Protein AF-D2UBY8-F1 (afdb_monomer)

Sequence (158 aa):
MGYDFNEFIETQREINRDAFEFAHRYVQGLVVVGYAAMFFLWNKTEGRMPPVLWSGISLLLCISVGTYLAWEVFAFLFRQRLLMRQASAVGKPGEEIDAEAFHAVMQRNLDDLRNLLPRLRAAWYPAMFGIVVPIALAWAVLLAAFAIDFIRIIYQTA

pLDDT: mean 81.13, std 10.43, range [46.5, 93.94]

Radius of gyration: 24.08 Å; Cα contacts (8 Å, |Δi|>4): 50; chains: 1; bounding box: 54×39×69 Å

Foldseek 3Di:
DDDPVVVVVVVVVVVVVVVVVVVVVVVVVVVVVLVVVLVVLLVVLPPVDDPVVNVLLVVLVCQQVVLVVVVVVVVVVVVVVLVVLLVVLQDDPPDDRPPVSSVVSVVVSVVVCVVCVVVVVVVVVVSCCSNVVSSVVSVVSSVVSVVVVVVVVVVVVD

Nearest PDB structures (foldseek):
  6ixg-assembly2_B  TM=4.019E-01  e=4.022E+00  Homo sapiens
  3lll-assembly1_B  TM=3.385E-01  e=1.864E+00  Mus musculus
  2x3x-assembly2_B  TM=4.218E-01  e=9.771E+00  Mus musculus
  7sqc-assembly1_1H  TM=2.769E-01  e=9.210E+00  Chlamydomonas reinhardtii

Organism: Xanthomonas albilineans (strain GPE PC73 / CFBP 7063) (NCBI:txid380358)

Structure (mmCIF, N/CA/C/O backbone):
data_AF-D2UBY8-F1
#
_entry.id   AF-D2UBY8-F1
#
loop_
_atom_site.group_PDB
_atom_site.id
_atom_site.type_symbol
_atom_site.label_atom_id
_atom_site.label_alt_id
_atom_site.label_comp_id
_atom_site.label_asym_id
_atom_site.label_entity_id
_atom_site.label_seq_id
_atom_site.pdbx_PDB_ins_code
_atom_site.Cartn_x
_atom_site.Cartn_y
_atom_site.Cartn_z
_atom_site.occupancy
_atom_site.B_iso_or_equiv
_atom_site.auth_seq_id
_atom_site.auth_comp_id
_atom_site.auth_asym_id
_atom_site.auth_atom_id
_atom_site.pdbx_PDB_model_num
ATOM 1 N N . MET A 1 1 ? 28.447 -30.061 -24.251 1.00 46.50 1 MET A N 1
ATOM 2 C CA . MET A 1 1 ? 27.099 -29.682 -23.785 1.00 46.50 1 MET A CA 1
ATOM 3 C C . MET A 1 1 ? 27.134 -28.201 -23.465 1.00 46.50 1 MET A C 1
ATOM 5 O O . MET A 1 1 ? 27.453 -27.835 -22.344 1.00 46.50 1 MET A O 1
ATOM 9 N N . GLY A 1 2 ? 26.953 -27.355 -24.478 1.00 51.31 2 GLY A N 1
ATOM 10 C CA . GLY A 1 2 ? 26.728 -25.933 -24.243 1.00 51.31 2 GLY A CA 1
ATOM 11 C C . GLY A 1 2 ? 25.253 -25.787 -23.921 1.00 51.31 2 GLY A C 1
ATOM 12 O O . GLY A 1 2 ? 24.434 -26.096 -24.778 1.00 51.31 2 GLY A O 1
ATOM 13 N N . TYR A 1 3 ? 24.923 -25.430 -22.683 1.00 53.78 3 TYR A N 1
ATOM 14 C CA . TYR A 1 3 ? 23.593 -24.905 -22.398 1.00 53.78 3 TYR A CA 1
ATOM 15 C C . TYR A 1 3 ? 23.434 -23.657 -23.266 1.00 53.78 3 TYR A C 1
ATOM 17 O O . TYR A 1 3 ? 24.296 -22.774 -23.201 1.00 53.78 3 TYR A O 1
ATOM 25 N N . ASP A 1 4 ? 22.408 -23.620 -24.115 1.00 68.94 4 ASP A N 1
ATOM 26 C CA . ASP A 1 4 ? 22.115 -22.434 -24.907 1.00 68.94 4 ASP A CA 1
ATOM 27 C C . ASP A 1 4 ? 21.798 -21.309 -23.920 1.00 68.94 4 ASP A C 1
ATOM 29 O O . ASP A 1 4 ? 20.855 -21.378 -23.128 1.00 68.94 4 ASP A O 1
ATOM 33 N N . PHE A 1 5 ? 22.666 -20.302 -23.890 1.00 68.62 5 PHE A N 1
ATOM 34 C CA . PHE A 1 5 ? 22.546 -19.166 -22.986 1.00 68.62 5 PHE A CA 1
ATOM 35 C C . PHE A 1 5 ? 21.182 -18.480 -23.149 1.00 68.62 5 PHE A C 1
ATOM 37 O O . PHE A 1 5 ? 20.625 -17.984 -22.170 1.00 68.62 5 PHE A O 1
ATOM 44 N N . ASN A 1 6 ? 20.605 -18.533 -24.355 1.00 70.00 6 ASN A N 1
ATOM 45 C CA . ASN A 1 6 ? 19.270 -18.019 -24.630 1.00 70.00 6 ASN A CA 1
ATOM 46 C C . ASN A 1 6 ? 18.180 -18.837 -23.927 1.00 70.00 6 ASN A C 1
ATOM 48 O O . ASN A 1 6 ? 17.309 -18.250 -23.291 1.00 70.00 6 ASN A O 1
ATOM 52 N N . GLU A 1 7 ? 18.272 -20.168 -23.941 1.00 74.81 7 GLU A N 1
ATOM 53 C CA . GLU A 1 7 ? 17.319 -21.062 -23.268 1.00 74.81 7 GLU A CA 1
ATOM 54 C C . GLU A 1 7 ? 17.350 -20.871 -21.740 1.00 74.81 7 GLU A C 1
ATOM 56 O O . GLU A 1 7 ? 16.311 -20.840 -21.076 1.00 74.81 7 GLU A O 1
ATOM 61 N N . PHE A 1 8 ? 18.538 -20.649 -21.162 1.00 72.69 8 PHE A N 1
ATOM 62 C CA . PHE A 1 8 ? 18.682 -20.320 -19.738 1.00 72.69 8 PHE A CA 1
ATOM 63 C C . PHE A 1 8 ? 18.058 -18.960 -19.380 1.00 72.69 8 PHE A C 1
ATOM 65 O O . PHE A 1 8 ? 17.379 -18.839 -18.356 1.00 72.69 8 PHE A O 1
ATOM 72 N N . ILE A 1 9 ? 18.272 -17.937 -20.214 1.00 73.75 9 ILE A N 1
ATOM 73 C CA . ILE A 1 9 ? 17.697 -16.597 -20.029 1.00 73.75 9 ILE A CA 1
ATOM 74 C C . ILE A 1 9 ? 16.169 -16.634 -20.163 1.00 73.75 9 ILE A C 1
ATOM 76 O O . ILE A 1 9 ? 15.474 -16.026 -19.345 1.00 73.75 9 ILE A O 1
ATOM 80 N N . GLU A 1 10 ? 15.635 -17.359 -21.148 1.00 75.75 10 GLU A N 1
ATOM 81 C CA . GLU A 1 10 ? 14.191 -17.542 -21.330 1.00 75.75 10 GLU A CA 1
ATOM 82 C C . GLU A 1 10 ? 13.565 -18.270 -20.140 1.00 75.75 10 GLU A C 1
ATOM 84 O O . GLU A 1 10 ? 12.606 -17.764 -19.557 1.00 75.75 10 GLU A O 1
ATOM 89 N N . THR A 1 11 ? 14.180 -19.363 -19.683 1.00 76.38 11 THR A N 1
ATOM 90 C CA . THR A 1 11 ? 13.718 -20.108 -18.504 1.00 76.38 11 THR A CA 1
ATOM 91 C C . THR A 1 11 ? 13.717 -19.232 -17.245 1.00 76.38 11 THR A C 1
ATOM 93 O O . THR A 1 11 ? 12.744 -19.213 -16.491 1.00 76.38 11 THR A O 1
ATOM 96 N N . GLN A 1 12 ? 14.775 -18.444 -17.004 1.00 69.06 12 GLN A N 1
ATOM 97 C CA . GLN A 1 12 ? 14.791 -17.504 -15.875 1.00 69.06 12 GLN A CA 1
ATOM 98 C C . GLN A 1 12 ? 13.731 -16.409 -16.000 1.00 69.06 12 GLN A C 1
ATOM 100 O O . GLN A 1 12 ? 13.173 -15.970 -14.990 1.00 69.06 12 GLN A O 1
ATOM 105 N N . ARG A 1 13 ? 13.463 -15.933 -17.217 1.00 72.75 13 ARG A N 1
ATOM 106 C CA . ARG A 1 13 ? 12.448 -14.910 -17.469 1.00 72.75 13 ARG A CA 1
ATOM 107 C C . ARG A 1 13 ? 11.049 -15.444 -17.184 1.00 72.75 13 ARG A C 1
ATOM 109 O O . ARG A 1 13 ? 10.274 -14.734 -16.546 1.00 72.75 13 ARG A O 1
ATOM 116 N N . GLU A 1 14 ? 10.746 -16.663 -17.619 1.00 74.38 14 GLU A N 1
ATOM 117 C CA . GLU A 1 14 ? 9.473 -17.335 -17.344 1.00 74.38 14 GLU A CA 1
ATOM 118 C C . GLU A 1 14 ? 9.286 -17.590 -15.850 1.00 74.38 14 GLU A C 1
ATOM 120 O O . GLU A 1 14 ? 8.303 -17.125 -15.279 1.00 74.38 14 GLU A O 1
ATOM 125 N N . ILE A 1 15 ? 10.273 -18.194 -15.178 1.00 75.25 15 ILE A N 1
ATOM 126 C CA . ILE A 1 15 ? 10.200 -18.459 -13.732 1.00 75.25 15 ILE A CA 1
ATOM 127 C C . ILE A 1 15 ? 10.011 -17.159 -12.941 1.00 75.25 15 ILE A C 1
ATOM 129 O O . ILE A 1 15 ? 9.182 -17.101 -12.032 1.00 75.25 15 ILE A O 1
ATOM 133 N N . ASN A 1 16 ? 10.750 -16.097 -13.279 1.00 69.25 16 ASN A N 1
ATOM 134 C CA . ASN A 1 16 ? 10.592 -14.809 -12.606 1.00 69.25 16 ASN A CA 1
ATOM 135 C C . ASN A 1 16 ? 9.215 -14.204 -12.869 1.00 69.25 16 ASN A C 1
ATOM 137 O O . ASN A 1 16 ? 8.583 -13.711 -11.936 1.00 69.25 16 ASN A O 1
ATOM 141 N N . ARG A 1 17 ? 8.738 -14.234 -14.117 1.00 76.19 17 ARG A N 1
ATOM 142 C CA . ARG A 1 17 ? 7.407 -13.733 -14.469 1.00 76.19 17 ARG A CA 1
ATOM 143 C C . ARG A 1 17 ? 6.329 -14.448 -13.659 1.00 76.19 17 ARG A C 1
ATOM 145 O O . ARG A 1 17 ? 5.512 -13.770 -13.038 1.00 76.19 17 ARG A O 1
ATOM 152 N N . ASP A 1 18 ? 6.371 -15.773 -13.620 1.00 74.25 18 ASP A N 1
ATOM 153 C CA . ASP A 1 18 ? 5.384 -16.591 -12.921 1.00 74.25 18 ASP A CA 1
ATOM 154 C C . ASP A 1 18 ? 5.444 -16.374 -11.407 1.00 74.25 18 ASP A C 1
ATOM 156 O O . ASP A 1 18 ? 4.409 -16.191 -10.764 1.00 74.25 18 ASP A O 1
ATOM 160 N N . ALA A 1 19 ? 6.648 -16.295 -10.831 1.00 71.19 19 ALA A N 1
ATOM 161 C CA . ALA A 1 19 ? 6.831 -15.991 -9.415 1.00 71.19 19 ALA A CA 1
ATOM 162 C C . ALA A 1 19 ? 6.279 -14.602 -9.049 1.00 71.19 19 ALA A C 1
ATOM 164 O O . ALA A 1 19 ? 5.584 -14.457 -8.040 1.00 71.19 19 ALA A O 1
ATOM 165 N N . PHE A 1 20 ? 6.543 -13.582 -9.873 1.00 74.81 20 PHE A N 1
ATOM 166 C CA . PHE A 1 20 ? 6.022 -12.230 -9.661 1.00 74.81 20 PHE A CA 1
ATOM 167 C C . PHE A 1 20 ? 4.502 -12.169 -9.805 1.00 74.81 20 PHE A C 1
ATOM 169 O O . PHE A 1 20 ? 3.838 -11.529 -8.990 1.00 74.81 20 PHE A O 1
ATOM 176 N N . GLU A 1 21 ? 3.943 -12.820 -10.823 1.00 77.50 21 GLU A N 1
ATOM 177 C CA . GLU A 1 21 ? 2.505 -12.829 -11.071 1.00 77.50 21 GLU A CA 1
ATOM 178 C C . GLU A 1 21 ? 1.754 -13.575 -9.963 1.00 77.50 21 GLU A C 1
ATOM 180 O O . GLU A 1 21 ? 0.756 -13.067 -9.442 1.00 77.50 21 GLU A O 1
ATOM 185 N N . PHE A 1 22 ? 2.279 -14.722 -9.526 1.00 76.44 22 PHE A N 1
ATOM 186 C CA . PHE A 1 22 ? 1.743 -15.467 -8.393 1.00 76.44 22 PHE A CA 1
ATOM 187 C C . PHE A 1 22 ? 1.803 -14.651 -7.097 1.00 76.44 22 PHE A C 1
ATOM 189 O O . PHE A 1 22 ? 0.784 -14.496 -6.422 1.00 76.44 22 PHE A O 1
ATOM 196 N N . ALA A 1 23 ? 2.962 -14.067 -6.772 1.00 72.94 23 ALA A N 1
ATOM 197 C CA . ALA A 1 23 ? 3.121 -13.243 -5.576 1.00 72.94 23 ALA A CA 1
ATOM 198 C C . ALA A 1 23 ? 2.184 -12.026 -5.591 1.00 72.94 23 ALA A C 1
ATOM 200 O O . ALA A 1 23 ? 1.563 -11.705 -4.577 1.00 72.94 23 ALA A O 1
ATOM 201 N N . HIS A 1 24 ? 2.034 -11.368 -6.743 1.00 77.00 24 HIS A N 1
ATOM 202 C CA . HIS A 1 24 ? 1.157 -10.211 -6.878 1.00 77.00 24 HIS A CA 1
ATOM 203 C C . HIS A 1 24 ? -0.316 -10.580 -6.664 1.00 77.00 24 HIS A C 1
ATOM 205 O O . HIS A 1 24 ? -0.993 -9.937 -5.860 1.00 77.00 24 HIS A O 1
ATOM 211 N N . ARG A 1 25 ? -0.794 -11.649 -7.315 1.00 77.94 25 ARG A N 1
ATOM 212 C CA . ARG A 1 25 ? -2.168 -12.149 -7.142 1.00 77.94 25 ARG A CA 1
ATOM 213 C C . ARG A 1 25 ? -2.429 -12.609 -5.708 1.00 77.94 25 ARG A C 1
ATOM 215 O O . ARG A 1 25 ? -3.492 -12.321 -5.164 1.00 77.94 25 ARG A O 1
ATOM 222 N N . TYR A 1 26 ? -1.460 -13.278 -5.082 1.00 78.06 26 TYR A N 1
ATOM 223 C CA . TYR A 1 26 ? -1.561 -13.716 -3.690 1.00 78.06 26 TYR A CA 1
ATOM 224 C C . TYR A 1 26 ? -1.724 -12.531 -2.731 1.00 78.06 26 TYR A C 1
ATOM 226 O O . TYR A 1 26 ? -2.643 -12.522 -1.912 1.00 78.06 26 TYR A O 1
ATOM 234 N N . VAL A 1 27 ? -0.880 -11.501 -2.863 1.00 82.38 27 VAL A N 1
ATOM 235 C CA . VAL A 1 27 ? -0.963 -10.294 -2.025 1.00 82.38 27 VAL A CA 1
ATOM 236 C C . VAL A 1 27 ? -2.289 -9.568 -2.243 1.00 82.38 27 VAL A C 1
ATOM 238 O O . VAL A 1 27 ? -2.943 -9.212 -1.267 1.00 82.38 27 VAL A O 1
ATOM 241 N N . GLN A 1 28 ? -2.731 -9.399 -3.492 1.00 83.31 28 GLN A N 1
ATOM 242 C CA . GLN A 1 28 ? -4.032 -8.790 -3.786 1.00 83.31 28 GLN A CA 1
ATOM 243 C C . GLN A 1 28 ? -5.190 -9.579 -3.165 1.00 83.31 28 GLN A C 1
ATOM 245 O O . GLN A 1 28 ? -6.078 -8.987 -2.553 1.00 83.31 28 GLN A O 1
ATOM 250 N N . GLY A 1 29 ? -5.160 -10.910 -3.260 1.00 84.50 29 GLY A N 1
ATOM 251 C CA . GLY A 1 29 ? -6.151 -11.775 -2.623 1.00 84.50 29 GLY A CA 1
ATOM 252 C C . GLY A 1 29 ? -6.180 -11.601 -1.104 1.00 84.50 29 GLY A C 1
ATOM 253 O O . GLY A 1 29 ? -7.249 -11.412 -0.525 1.00 84.50 29 GLY A O 1
ATOM 254 N N . LEU A 1 30 ? -5.011 -11.590 -0.460 1.00 86.44 30 LEU A N 1
ATOM 255 C CA . LEU A 1 30 ? -4.892 -11.398 0.986 1.00 86.44 30 LEU A CA 1
ATOM 256 C C . LEU A 1 30 ? -5.424 -10.026 1.422 1.00 86.44 30 LEU A C 1
ATOM 258 O O . LEU A 1 30 ? -6.145 -9.939 2.413 1.00 86.44 30 LEU A O 1
ATOM 262 N N . VAL A 1 31 ? -5.132 -8.970 0.658 1.00 86.12 31 VAL A N 1
ATOM 263 C CA . VAL A 1 31 ? -5.653 -7.616 0.903 1.00 86.12 31 VAL A CA 1
ATOM 264 C C . VAL A 1 31 ? -7.181 -7.597 0.835 1.00 86.12 31 VAL A C 1
ATOM 266 O O . VAL A 1 31 ? -7.825 -7.090 1.753 1.00 86.12 31 VAL A O 1
ATOM 269 N N . VAL A 1 32 ? -7.776 -8.194 -0.203 1.00 87.81 32 VAL A N 1
ATOM 270 C CA . VAL A 1 32 ? -9.239 -8.272 -0.355 1.00 87.81 32 VAL A CA 1
ATOM 271 C C . VAL A 1 32 ? -9.874 -9.023 0.814 1.00 87.81 32 VAL A C 1
ATOM 273 O O . VAL A 1 32 ? -10.829 -8.528 1.413 1.00 87.81 32 VAL A O 1
ATOM 276 N N . VAL A 1 33 ? -9.325 -10.183 1.183 1.00 90.88 33 VAL A N 1
ATOM 277 C CA . VAL A 1 33 ? -9.820 -10.982 2.315 1.00 90.88 33 VAL A CA 1
ATOM 278 C C . VAL A 1 33 ? -9.691 -10.212 3.632 1.00 90.88 33 VAL A C 1
ATOM 280 O O . VAL A 1 33 ? -10.633 -10.193 4.424 1.00 90.88 33 VAL A O 1
ATOM 283 N N . GLY A 1 34 ? -8.564 -9.534 3.853 1.00 88.25 34 GLY A N 1
ATOM 284 C CA . GLY A 1 34 ? -8.327 -8.725 5.046 1.00 88.25 34 GLY A CA 1
ATOM 285 C C . GLY A 1 34 ? -9.337 -7.588 5.188 1.00 88.25 34 GLY A C 1
ATOM 286 O O . GLY A 1 34 ? -9.974 -7.454 6.232 1.00 88.25 34 GLY A O 1
ATOM 287 N N . TYR A 1 35 ? -9.552 -6.802 4.130 1.00 88.31 35 TYR A N 1
ATOM 288 C CA . TYR A 1 35 ? -10.564 -5.743 4.162 1.00 88.31 35 TYR A CA 1
ATOM 289 C C . TYR A 1 35 ? -11.981 -6.306 4.323 1.00 88.31 35 TYR A C 1
ATOM 291 O O . TYR A 1 35 ? -12.757 -5.752 5.098 1.00 88.31 35 TYR A O 1
ATOM 299 N N . ALA A 1 36 ? -12.319 -7.423 3.671 1.00 91.69 36 ALA A N 1
ATOM 300 C CA . ALA A 1 36 ? -13.632 -8.054 3.812 1.00 91.69 36 ALA A CA 1
ATOM 301 C C . ALA A 1 36 ? -13.916 -8.501 5.257 1.00 91.69 36 ALA A C 1
ATOM 303 O O . ALA A 1 36 ? -14.983 -8.206 5.798 1.00 91.69 36 ALA A O 1
ATOM 304 N N . ALA A 1 37 ? -12.951 -9.155 5.910 1.00 90.31 37 ALA A N 1
ATOM 305 C CA . ALA A 1 37 ? -13.066 -9.555 7.312 1.00 90.31 37 ALA A CA 1
ATOM 306 C C . ALA A 1 37 ? -13.221 -8.341 8.243 1.00 90.31 37 ALA A C 1
ATOM 308 O O . ALA A 1 37 ? -14.022 -8.357 9.179 1.00 90.31 37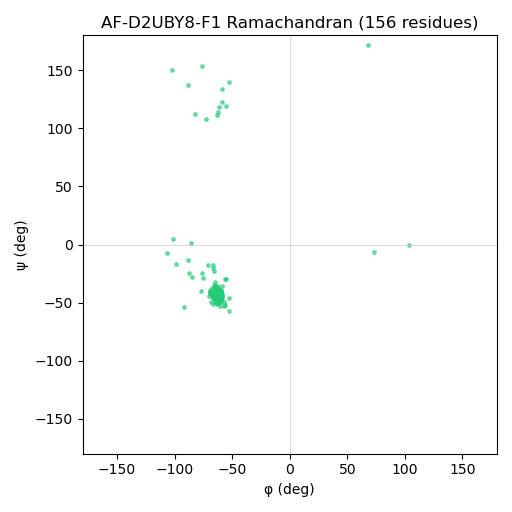 ALA A O 1
ATOM 309 N N . MET A 1 38 ? -12.503 -7.257 7.952 1.00 90.44 38 MET A N 1
ATOM 310 C CA . MET A 1 38 ? -12.610 -6.021 8.716 1.00 90.44 38 MET A CA 1
ATOM 311 C C . MET A 1 38 ? -13.979 -5.351 8.546 1.00 90.44 38 MET A C 1
ATOM 313 O O . MET A 1 38 ? -14.577 -4.950 9.539 1.00 90.44 38 MET A O 1
ATOM 317 N N . PHE A 1 39 ? -14.519 -5.282 7.325 1.00 90.75 39 PHE A N 1
ATOM 318 C CA . PHE A 1 39 ? -15.870 -4.762 7.076 1.00 90.75 39 PHE A CA 1
ATOM 319 C C . PHE A 1 39 ? -16.961 -5.628 7.715 1.00 90.75 39 PHE A C 1
ATOM 321 O O . PHE A 1 39 ? -17.982 -5.109 8.169 1.00 90.75 39 PHE A O 1
ATOM 328 N N . PHE A 1 40 ? -16.744 -6.940 7.809 1.00 91.19 40 PHE A N 1
ATOM 329 C CA . PHE A 1 40 ? -17.631 -7.822 8.559 1.00 91.19 40 PHE A CA 1
ATOM 330 C C . PHE A 1 40 ? -17.652 -7.469 10.056 1.00 91.19 40 PHE A C 1
ATOM 332 O O . PHE A 1 40 ? -18.729 -7.294 10.629 1.00 91.19 40 PHE A O 1
ATOM 339 N N . LEU A 1 41 ? -16.479 -7.316 10.684 1.00 89.19 41 LEU A N 1
ATOM 340 C CA . LEU A 1 41 ? -16.374 -6.906 12.091 1.00 89.19 41 LEU A CA 1
ATOM 341 C C . LEU A 1 41 ? -16.938 -5.506 12.329 1.00 89.19 41 LEU A C 1
ATOM 343 O O . LEU A 1 41 ? -17.633 -5.278 13.318 1.00 89.19 41 LEU A O 1
ATOM 347 N N . TRP A 1 42 ? -16.675 -4.590 11.402 1.00 89.50 42 TRP A N 1
ATOM 348 C CA . TRP A 1 42 ? -17.235 -3.248 11.391 1.00 89.50 42 TRP A CA 1
ATOM 349 C C . TRP A 1 42 ? -18.761 -3.294 11.486 1.00 89.50 42 TRP A C 1
ATOM 351 O O . TRP A 1 42 ? -19.331 -2.806 12.454 1.00 89.50 42 TRP A O 1
ATOM 361 N N . ASN A 1 43 ? -19.428 -3.977 10.554 1.00 89.69 43 ASN A N 1
ATOM 362 C CA . ASN A 1 43 ? -20.887 -4.100 10.546 1.00 89.69 43 ASN A CA 1
ATOM 363 C C . ASN A 1 43 ? -21.416 -4.764 11.835 1.00 89.69 43 ASN A C 1
ATOM 365 O O . ASN A 1 43 ? -22.385 -4.318 12.440 1.00 89.69 43 ASN A O 1
ATOM 369 N N . LYS A 1 44 ? -20.726 -5.792 12.347 1.00 88.25 44 LYS A N 1
ATOM 370 C CA . LYS A 1 44 ? -21.110 -6.448 13.611 1.00 88.25 44 LYS A CA 1
ATOM 371 C C . LYS A 1 44 ? -20.992 -5.559 14.845 1.00 88.25 44 LYS A C 1
ATOM 373 O O . LYS A 1 44 ? -21.635 -5.842 15.856 1.00 88.25 44 LYS A O 1
ATOM 378 N N . THR A 1 45 ? -20.171 -4.522 14.795 1.00 86.75 45 THR A N 1
ATOM 379 C CA . THR A 1 45 ? -19.941 -3.606 15.915 1.00 86.75 45 THR A CA 1
ATOM 380 C C . THR A 1 45 ? -20.702 -2.284 15.762 1.00 86.75 45 THR A C 1
ATOM 382 O O . THR A 1 45 ? -20.591 -1.404 16.621 1.00 86.75 45 THR A O 1
ATOM 385 N N . GLU A 1 46 ? -21.534 -2.168 14.722 1.00 84.31 46 GLU A N 1
ATOM 386 C CA . GLU A 1 46 ? -22.409 -1.022 14.487 1.00 84.31 46 GLU A CA 1
ATOM 387 C C . GLU A 1 46 ? -23.376 -0.803 15.658 1.00 84.31 46 GLU A C 1
ATOM 389 O O . GLU A 1 46 ? -23.957 -1.739 16.207 1.00 84.31 46 GLU A O 1
ATOM 394 N N . GLY A 1 47 ? -23.505 0.453 16.093 1.00 82.06 47 GLY A N 1
ATOM 395 C CA . GLY A 1 47 ? -24.359 0.844 17.221 1.00 82.06 47 GLY A CA 1
ATOM 396 C C . GLY A 1 47 ? -23.839 0.447 18.610 1.00 82.06 47 GLY A C 1
ATOM 397 O O . GLY A 1 47 ? -24.416 0.861 19.613 1.00 82.06 47 GLY A O 1
ATOM 398 N N . ARG A 1 48 ? -22.743 -0.317 18.697 1.00 81.75 48 ARG A N 1
ATOM 399 C CA . ARG A 1 48 ? -22.143 -0.767 19.970 1.00 81.75 48 ARG A CA 1
ATOM 400 C C . ARG A 1 48 ? -20.956 0.083 20.409 1.00 81.75 48 ARG A C 1
ATOM 402 O O . ARG A 1 48 ? -20.557 0.031 21.571 1.00 81.75 48 ARG A O 1
ATOM 409 N N . MET A 1 49 ? -20.398 0.868 19.491 1.00 84.56 49 MET A N 1
ATOM 410 C CA . MET A 1 49 ? -19.285 1.775 19.75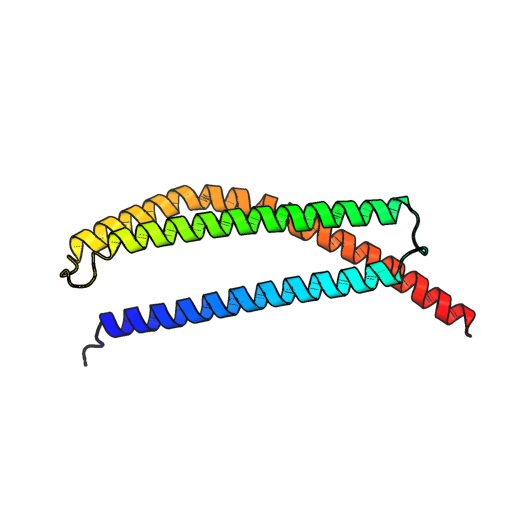3 1.00 84.56 49 MET A CA 1
ATOM 411 C C . MET A 1 49 ? -19.740 3.236 19.885 1.00 84.56 49 MET A C 1
ATOM 413 O O . MET A 1 49 ? -20.686 3.653 19.213 1.00 84.56 49 MET A O 1
ATOM 417 N N . PRO A 1 50 ? -19.031 4.051 20.690 1.00 88.19 50 PRO A N 1
ATOM 418 C CA . PRO A 1 50 ? -19.193 5.499 20.692 1.00 88.19 50 PRO A CA 1
ATOM 419 C C . PRO A 1 50 ? -19.052 6.097 19.278 1.00 88.19 50 PRO A C 1
ATOM 421 O O . PRO A 1 50 ? -18.124 5.715 18.556 1.00 88.19 50 PRO A O 1
ATOM 424 N N . PRO A 1 51 ? -19.872 7.097 18.899 1.00 88.06 51 PRO A N 1
ATOM 425 C CA . PRO A 1 51 ? -19.826 7.717 17.567 1.00 88.06 51 PRO A CA 1
ATOM 426 C C . PRO A 1 51 ? -18.453 8.285 17.173 1.00 88.06 51 PRO A C 1
ATOM 428 O O . PRO A 1 51 ? -18.095 8.297 15.994 1.00 88.06 51 PRO A O 1
ATOM 431 N N . VAL A 1 52 ? -17.671 8.731 18.164 1.00 89.50 52 VAL A N 1
ATOM 432 C CA . VAL A 1 52 ? -16.304 9.241 17.972 1.00 89.50 52 VAL A CA 1
ATOM 433 C C . VAL A 1 52 ? -15.361 8.129 17.514 1.00 89.50 52 VAL A C 1
ATOM 435 O O . VAL A 1 52 ? -14.596 8.331 16.575 1.00 89.50 52 VAL A O 1
ATOM 438 N N . LEU A 1 53 ? -15.439 6.946 18.134 1.00 88.50 53 LEU A N 1
ATOM 439 C CA . LEU A 1 53 ? -14.626 5.796 17.735 1.00 88.50 53 LEU A CA 1
ATOM 440 C C . LEU A 1 53 ? -15.052 5.298 16.358 1.00 88.50 53 LEU A C 1
ATOM 442 O O . LEU A 1 53 ? -14.198 5.109 15.502 1.00 88.50 53 LEU A O 1
ATOM 446 N N . TRP A 1 54 ? -16.358 5.192 16.108 1.00 88.94 54 TRP A N 1
ATOM 447 C CA . TRP A 1 54 ? -16.883 4.802 14.800 1.00 88.94 54 TRP A CA 1
ATOM 448 C C . TRP A 1 54 ? -16.377 5.717 13.677 1.00 88.94 54 TRP A C 1
ATOM 450 O O . TRP A 1 54 ? -15.773 5.255 12.715 1.00 88.94 54 TRP A O 1
ATOM 460 N N . SER A 1 55 ? -16.517 7.036 13.832 1.00 90.25 55 SER A N 1
ATOM 461 C CA . SER A 1 55 ? -15.998 8.005 12.855 1.00 90.25 55 SER A CA 1
ATOM 462 C C . SER A 1 55 ? -14.471 7.942 12.716 1.00 90.25 55 SER A C 1
ATOM 464 O O . SER A 1 55 ? -13.941 8.075 11.612 1.00 90.25 55 SER A O 1
ATOM 466 N N . GLY A 1 56 ? -13.756 7.710 13.822 1.00 91.06 56 GLY A N 1
ATOM 467 C CA . GLY A 1 56 ? -12.300 7.592 13.841 1.00 91.06 56 GLY A CA 1
ATOM 468 C C . GLY A 1 56 ? -11.788 6.406 13.027 1.00 91.06 56 GLY A C 1
ATOM 469 O O . GLY A 1 56 ? -10.879 6.573 12.215 1.00 91.06 56 GLY A O 1
ATOM 470 N N . ILE A 1 57 ? -12.396 5.225 13.177 1.00 90.94 57 ILE A N 1
ATOM 471 C CA . ILE A 1 57 ? -12.001 4.049 12.391 1.00 90.94 57 ILE A CA 1
ATOM 472 C C . ILE A 1 57 ? -12.307 4.304 10.902 1.00 90.94 57 ILE A C 1
ATOM 474 O O . ILE A 1 57 ? -11.475 3.979 10.061 1.00 90.94 57 ILE A O 1
ATOM 478 N N . SER A 1 58 ? -13.412 4.981 10.554 1.00 89.19 58 SER A N 1
ATOM 479 C CA . SER A 1 58 ? -13.758 5.294 9.154 1.00 89.19 58 SER A CA 1
ATOM 480 C C . SER A 1 58 ? -12.671 6.144 8.511 1.00 89.19 58 SER A C 1
ATOM 482 O O . SER A 1 58 ? -12.242 5.881 7.389 1.00 89.19 58 SER A O 1
ATOM 484 N N . LEU A 1 59 ? -12.184 7.144 9.249 1.00 92.81 59 LEU A N 1
ATOM 485 C CA . LEU A 1 59 ? -11.099 8.003 8.801 1.00 92.81 59 LEU A CA 1
ATOM 486 C C . LEU A 1 59 ? -9.795 7.215 8.617 1.00 92.81 59 LEU A C 1
ATOM 488 O O . LEU A 1 59 ? -9.133 7.376 7.594 1.00 92.81 59 LEU A O 1
ATOM 492 N N . LEU A 1 60 ? -9.447 6.335 9.563 1.00 92.12 60 LEU A N 1
ATOM 493 C CA . LEU A 1 60 ? -8.264 5.471 9.458 1.00 92.12 60 LEU A CA 1
ATOM 494 C C . LEU A 1 60 ? -8.333 4.558 8.227 1.00 92.12 60 LEU A C 1
ATOM 496 O O . LEU A 1 60 ? -7.336 4.406 7.519 1.00 92.12 60 LEU A O 1
ATOM 500 N N . LEU A 1 61 ? -9.508 3.996 7.935 1.00 90.88 61 LEU A N 1
ATOM 501 C CA . LEU A 1 61 ? -9.723 3.172 6.748 1.00 90.88 61 LEU A CA 1
ATOM 502 C C . LEU A 1 61 ? -9.608 3.978 5.459 1.00 90.88 61 LEU A C 1
ATOM 504 O O . LEU A 1 61 ? -8.912 3.543 4.543 1.00 90.88 61 LEU A O 1
ATOM 508 N N . CYS A 1 62 ? -10.214 5.164 5.400 1.00 91.94 62 CYS A N 1
ATOM 509 C CA . CYS A 1 62 ? -10.085 6.061 4.254 1.00 91.94 62 CYS A CA 1
ATOM 510 C C . CYS A 1 62 ? -8.624 6.442 3.990 1.00 91.94 62 CYS A C 1
ATOM 512 O O . CYS A 1 62 ? -8.188 6.416 2.840 1.00 91.94 62 CYS A O 1
ATOM 514 N N . ILE A 1 63 ? -7.850 6.746 5.039 1.00 91.75 63 ILE A N 1
ATOM 515 C CA . ILE A 1 63 ? -6.418 7.049 4.909 1.00 91.75 63 ILE A CA 1
ATOM 516 C C . ILE A 1 63 ? -5.659 5.818 4.403 1.00 91.75 63 ILE A C 1
ATOM 518 O O . ILE A 1 63 ? -4.893 5.934 3.449 1.00 91.75 63 ILE A O 1
ATOM 522 N N . SER A 1 64 ? -5.892 4.640 4.990 1.00 91.06 64 SER A N 1
ATOM 523 C CA . SER A 1 64 ? -5.206 3.404 4.597 1.00 91.06 64 SER A CA 1
ATOM 524 C C . SER A 1 64 ? -5.477 3.043 3.134 1.00 91.06 64 SER A C 1
ATOM 526 O O . SER A 1 64 ? -4.541 2.891 2.350 1.00 91.06 64 SER A O 1
ATOM 528 N N . VAL A 1 65 ? -6.755 2.981 2.744 1.00 89.88 65 VAL A N 1
ATOM 529 C CA . VAL A 1 65 ? -7.182 2.621 1.384 1.00 89.88 65 VAL A CA 1
ATOM 530 C C . VAL A 1 65 ? -6.752 3.683 0.377 1.00 89.88 65 VAL A C 1
ATOM 532 O O . VAL A 1 65 ? -6.237 3.340 -0.685 1.00 89.88 65 VAL A O 1
ATOM 535 N N . GLY A 1 66 ? -6.906 4.969 0.704 1.00 91.00 66 GLY A N 1
ATOM 536 C CA . GLY A 1 66 ? -6.465 6.063 -0.160 1.00 91.00 66 GLY A CA 1
ATOM 537 C C . GLY A 1 66 ? -4.955 6.044 -0.396 1.00 91.00 66 GLY A C 1
ATOM 538 O O . GLY A 1 66 ? -4.507 6.173 -1.536 1.00 91.00 66 GLY A O 1
ATOM 539 N N . THR A 1 67 ? -4.166 5.801 0.655 1.00 90.75 67 THR A N 1
ATOM 540 C CA . THR A 1 67 ? -2.706 5.665 0.530 1.00 90.75 67 THR A CA 1
ATOM 541 C C . THR A 1 67 ? -2.330 4.425 -0.280 1.00 90.75 67 THR A C 1
ATOM 543 O O . THR A 1 67 ? -1.456 4.505 -1.142 1.00 90.75 67 THR A O 1
ATOM 546 N N . TYR A 1 68 ? -3.010 3.295 -0.059 1.00 88.38 68 TYR A N 1
ATOM 547 C CA . TYR A 1 68 ? -2.789 2.063 -0.817 1.00 88.38 68 TYR A CA 1
ATOM 548 C C . TYR A 1 68 ? -3.078 2.256 -2.309 1.00 88.38 68 TYR A C 1
ATOM 550 O O . TYR A 1 68 ? -2.250 1.906 -3.147 1.00 88.38 68 TYR A O 1
ATOM 558 N N . LEU A 1 69 ? -4.202 2.890 -2.647 1.00 89.38 69 LEU A N 1
ATOM 559 C CA . LEU A 1 69 ? -4.570 3.190 -4.028 1.00 89.38 69 LEU A CA 1
ATOM 560 C C . LEU A 1 69 ? -3.534 4.104 -4.696 1.00 89.38 69 LEU A C 1
ATOM 562 O O . LEU A 1 69 ? -3.080 3.818 -5.803 1.00 89.38 69 LEU A O 1
ATOM 566 N N . ALA A 1 70 ? -3.127 5.182 -4.019 1.00 89.62 70 ALA A N 1
ATOM 567 C CA . ALA A 1 70 ? -2.102 6.089 -4.529 1.00 89.62 70 ALA A CA 1
ATOM 568 C C . ALA A 1 70 ? -0.769 5.360 -4.773 1.00 89.62 70 ALA A C 1
ATOM 570 O O . ALA A 1 70 ? -0.118 5.581 -5.798 1.00 89.62 70 ALA A O 1
ATOM 571 N N . TRP A 1 71 ? -0.390 4.457 -3.864 1.00 88.88 71 TRP A N 1
ATOM 572 C CA . TRP A 1 71 ? 0.802 3.626 -4.000 1.00 88.88 71 TRP A CA 1
ATOM 573 C C . TRP A 1 71 ? 0.710 2.653 -5.182 1.00 88.88 71 TRP A C 1
ATOM 575 O O . TRP A 1 71 ? 1.649 2.575 -5.972 1.00 88.88 71 TRP A O 1
ATOM 585 N N . GLU A 1 72 ? -0.409 1.947 -5.351 1.00 86.50 72 GLU A N 1
ATOM 586 C CA . GLU A 1 72 ? -0.612 1.023 -6.475 1.00 86.50 72 GLU A CA 1
ATOM 587 C C . GLU A 1 72 ? -0.608 1.754 -7.819 1.00 86.50 72 GLU A C 1
ATOM 589 O O . GLU A 1 72 ? 0.058 1.306 -8.752 1.00 86.50 72 GLU A O 1
ATOM 594 N N . VAL A 1 73 ? -1.258 2.920 -7.918 1.00 87.19 73 VAL A N 1
ATOM 595 C CA . VAL A 1 73 ? -1.225 3.754 -9.132 1.00 87.19 73 VAL A CA 1
ATOM 596 C C . VAL A 1 73 ? 0.206 4.183 -9.451 1.00 87.19 73 VAL A C 1
ATOM 598 O O . VAL A 1 73 ? 0.660 4.041 -10.587 1.00 87.19 73 VAL A O 1
ATOM 601 N N . PHE A 1 74 ? 0.951 4.662 -8.453 1.00 87.38 74 PHE A N 1
ATOM 602 C CA . PHE A 1 74 ? 2.356 5.018 -8.625 1.00 87.38 74 PHE A CA 1
ATOM 603 C C . PHE A 1 74 ? 3.202 3.814 -9.073 1.00 87.38 74 PHE A C 1
ATOM 605 O O . PHE A 1 74 ? 3.954 3.912 -10.046 1.00 87.38 74 PHE A O 1
ATOM 612 N N . ALA A 1 75 ? 3.053 2.665 -8.412 1.00 84.62 75 ALA A N 1
ATOM 613 C CA . ALA A 1 75 ? 3.790 1.446 -8.724 1.00 84.62 75 ALA A CA 1
ATOM 614 C C . ALA A 1 75 ? 3.437 0.893 -10.112 1.00 84.62 75 ALA A C 1
ATOM 616 O O . ALA A 1 75 ? 4.311 0.357 -10.796 1.00 84.62 75 ALA A O 1
ATOM 617 N N . PHE A 1 76 ? 2.180 1.020 -10.538 1.00 82.12 76 PHE A N 1
ATOM 618 C CA . PHE A 1 76 ? 1.717 0.646 -11.870 1.00 82.12 76 PHE A CA 1
ATOM 619 C C . PHE A 1 76 ? 2.336 1.547 -12.942 1.00 82.12 76 PHE A C 1
ATOM 621 O O . PHE A 1 76 ? 2.971 1.042 -13.866 1.00 82.12 76 PHE A O 1
ATOM 628 N N . LEU A 1 77 ? 2.246 2.873 -12.783 1.00 82.62 77 LEU A N 1
ATOM 629 C CA . LEU A 1 77 ? 2.851 3.835 -13.713 1.00 82.62 77 LEU A CA 1
ATOM 630 C C . LEU A 1 77 ? 4.370 3.651 -13.812 1.00 82.62 77 LEU A C 1
ATOM 632 O O . LEU A 1 77 ? 4.945 3.744 -14.899 1.00 82.62 77 LEU A O 1
ATOM 636 N N . PHE A 1 78 ? 5.026 3.363 -12.688 1.00 81.94 78 PHE A N 1
ATOM 637 C CA . PHE A 1 78 ? 6.453 3.072 -12.650 1.00 81.94 78 PHE A CA 1
ATOM 638 C C . PHE A 1 78 ? 6.795 1.791 -13.426 1.00 81.94 78 PHE A C 1
ATOM 640 O O . PHE A 1 78 ? 7.657 1.824 -14.306 1.00 81.94 78 PHE A O 1
ATOM 647 N N . ARG A 1 79 ? 6.084 0.684 -13.162 1.00 80.62 79 ARG A N 1
ATOM 648 C CA . ARG A 1 79 ? 6.253 -0.592 -13.882 1.00 80.62 79 ARG A CA 1
ATOM 649 C C . ARG A 1 79 ? 5.992 -0.439 -15.381 1.00 80.62 79 ARG A C 1
ATOM 651 O O . ARG A 1 79 ? 6.785 -0.917 -16.186 1.00 80.62 79 ARG A O 1
ATOM 658 N N . GLN A 1 80 ? 4.940 0.282 -15.762 1.00 80.00 80 GLN A N 1
ATOM 659 C CA . GLN A 1 80 ? 4.603 0.546 -17.160 1.00 80.00 80 GLN A CA 1
ATOM 660 C C . GLN A 1 80 ? 5.719 1.318 -17.876 1.00 80.00 80 GLN A C 1
ATOM 662 O O . GLN A 1 80 ? 6.126 0.930 -18.971 1.00 80.00 80 GLN A O 1
ATOM 667 N N . ARG A 1 81 ? 6.260 2.377 -17.257 1.00 79.38 81 ARG A N 1
ATOM 668 C CA . ARG A 1 81 ? 7.400 3.120 -17.822 1.00 79.38 81 ARG A CA 1
ATOM 669 C C . ARG A 1 81 ? 8.632 2.237 -17.986 1.00 79.38 81 ARG A C 1
ATOM 671 O O . ARG A 1 81 ? 9.328 2.360 -18.991 1.00 79.38 81 ARG A O 1
ATOM 678 N N . LEU A 1 82 ? 8.890 1.350 -17.025 1.00 75.69 82 LEU A N 1
ATOM 679 C CA . LEU A 1 82 ? 10.011 0.417 -17.091 1.00 75.69 82 LEU A CA 1
ATOM 680 C C . LEU A 1 82 ? 9.869 -0.553 -18.274 1.00 75.69 82 LEU A C 1
ATOM 682 O O . LEU A 1 82 ? 10.799 -0.711 -19.060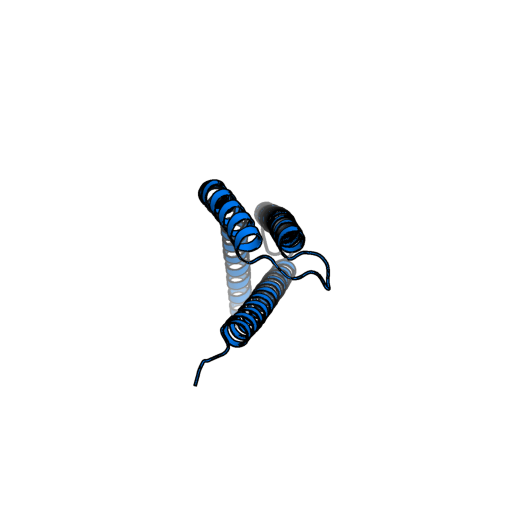 1.00 75.69 82 LEU A O 1
ATOM 686 N N . LEU A 1 83 ? 8.678 -1.136 -18.436 1.00 73.06 83 LEU A N 1
ATOM 687 C CA . LEU A 1 83 ? 8.365 -2.059 -19.525 1.00 73.06 83 LEU A CA 1
ATOM 688 C C . LEU A 1 83 ? 8.426 -1.380 -20.895 1.00 73.06 83 LEU A C 1
ATOM 690 O O . LEU A 1 83 ? 8.968 -1.959 -21.827 1.00 73.06 83 LEU A O 1
ATOM 694 N N . MET A 1 84 ? 7.938 -0.142 -21.026 1.00 74.62 84 MET A N 1
ATOM 695 C CA . MET A 1 84 ? 8.038 0.613 -22.283 1.00 74.62 84 MET A CA 1
ATOM 696 C C . MET A 1 84 ? 9.494 0.880 -22.686 1.00 74.62 84 MET A C 1
ATOM 698 O O . MET A 1 84 ? 9.833 0.750 -23.860 1.00 74.62 84 MET A O 1
ATOM 702 N N . ARG A 1 85 ? 10.368 1.198 -21.721 1.00 68.25 85 ARG A N 1
ATOM 703 C CA . ARG A 1 85 ? 11.807 1.394 -21.971 1.00 68.25 85 ARG A CA 1
ATOM 704 C C . ARG A 1 85 ? 12.518 0.101 -22.365 1.00 68.25 85 ARG A C 1
ATOM 706 O O . ARG A 1 85 ? 13.403 0.122 -23.217 1.00 68.25 85 ARG A O 1
ATOM 713 N N . GLN A 1 86 ? 12.132 -1.023 -21.766 1.00 67.50 86 GLN A N 1
ATOM 714 C CA . GLN A 1 86 ? 12.635 -2.339 -22.162 1.00 67.50 86 GLN A CA 1
ATOM 715 C C . GLN A 1 86 ? 12.117 -2.745 -23.545 1.00 67.50 86 GLN A C 1
ATOM 717 O O . GLN A 1 86 ? 12.887 -3.235 -24.361 1.00 67.50 86 GLN A O 1
ATOM 722 N N . ALA A 1 87 ? 10.848 -2.473 -23.855 1.00 67.75 87 ALA A N 1
ATOM 723 C CA . ALA A 1 87 ? 10.274 -2.742 -25.170 1.00 67.75 87 ALA A CA 1
ATOM 724 C C . ALA A 1 87 ? 10.965 -1.930 -26.277 1.00 67.75 87 ALA A C 1
ATOM 726 O O . ALA A 1 87 ? 11.239 -2.473 -27.341 1.00 67.75 87 ALA A O 1
ATOM 727 N N . SER A 1 88 ? 11.330 -0.667 -26.019 1.00 65.44 88 SER A N 1
ATOM 728 C CA . SER A 1 88 ? 12.131 0.121 -26.969 1.00 65.44 88 SER A CA 1
ATOM 729 C C . SER A 1 88 ? 13.562 -0.398 -27.158 1.00 65.44 88 SER A C 1
ATOM 731 O O . SER A 1 88 ? 14.202 -0.033 -28.136 1.00 65.44 88 SER A O 1
ATOM 733 N N . ALA A 1 89 ? 14.065 -1.226 -26.237 1.00 60.97 89 ALA A N 1
ATOM 734 C CA . ALA A 1 89 ? 15.415 -1.787 -26.289 1.00 60.97 89 ALA A CA 1
ATOM 735 C C . ALA A 1 89 ? 15.504 -3.097 -27.088 1.00 60.97 89 ALA A C 1
ATOM 737 O O . ALA A 1 89 ? 16.580 -3.438 -27.561 1.00 60.97 89 ALA A O 1
ATOM 738 N N . VAL A 1 90 ? 14.398 -3.839 -27.217 1.00 59.66 90 VAL A N 1
ATOM 739 C CA . VAL A 1 90 ? 14.375 -5.200 -27.795 1.00 59.66 90 VAL A CA 1
ATOM 740 C C . VAL A 1 90 ? 14.260 -5.200 -29.333 1.00 59.66 90 VAL A C 1
ATOM 742 O O . VAL A 1 90 ? 14.284 -6.258 -29.948 1.00 59.66 90 VAL A O 1
ATOM 745 N N . GLY A 1 91 ? 14.221 -4.034 -29.989 1.00 59.41 91 GLY A N 1
ATOM 746 C CA . GLY A 1 91 ? 14.084 -3.951 -31.451 1.00 59.41 91 GLY A CA 1
ATOM 747 C C . GLY A 1 91 ? 12.711 -4.427 -31.945 1.00 59.41 91 GLY A C 1
ATOM 748 O O . GLY A 1 91 ? 11.878 -4.908 -31.170 1.00 59.41 91 GLY A O 1
ATOM 749 N N . LYS A 1 92 ? 12.409 -4.235 -33.235 1.00 59.94 92 LYS A N 1
ATOM 750 C CA . LYS A 1 92 ? 11.147 -4.734 -33.806 1.00 59.94 92 LYS A CA 1
ATOM 751 C C . LYS A 1 92 ? 11.232 -6.250 -34.038 1.00 59.94 92 LYS A C 1
ATOM 753 O O . LYS A 1 92 ? 12.321 -6.769 -34.269 1.00 59.94 92 LYS A O 1
ATOM 758 N N . PRO A 1 93 ? 10.096 -6.974 -34.034 1.00 50.88 93 PRO A N 1
ATOM 759 C CA . PRO A 1 93 ? 10.089 -8.393 -34.382 1.00 50.88 93 PRO A CA 1
ATOM 760 C C . PRO A 1 93 ? 10.708 -8.604 -35.774 1.00 50.88 93 PRO A C 1
ATOM 762 O O . PRO A 1 93 ? 10.185 -8.071 -36.753 1.00 50.88 93 PRO A O 1
ATOM 765 N N . GLY A 1 94 ? 11.806 -9.363 -35.856 1.00 55.22 94 GLY A N 1
ATOM 766 C CA . GLY A 1 94 ? 12.498 -9.688 -37.112 1.00 55.22 94 GLY A CA 1
ATOM 767 C C . GLY A 1 94 ? 13.800 -8.924 -37.392 1.00 55.22 94 GLY A C 1
ATOM 768 O O . GLY A 1 94 ? 14.415 -9.185 -38.421 1.00 55.22 94 GLY A O 1
ATOM 769 N N . GLU A 1 95 ? 14.240 -8.020 -36.511 1.00 60.28 95 GLU A N 1
ATOM 770 C CA . GLU A 1 95 ? 15.592 -7.435 -36.561 1.00 60.28 95 GLU A CA 1
ATOM 771 C C . GLU A 1 95 ? 16.594 -8.294 -35.771 1.00 60.28 95 GLU A C 1
ATOM 773 O O . GLU A 1 95 ? 16.289 -8.753 -34.669 1.00 60.28 95 GLU A O 1
ATOM 778 N N . GLU A 1 96 ? 17.798 -8.500 -36.320 1.00 58.66 96 GLU A N 1
ATOM 779 C CA . GLU A 1 96 ? 18.927 -9.040 -35.554 1.00 58.66 96 GLU A CA 1
ATOM 780 C C . GLU A 1 96 ? 19.246 -8.077 -34.407 1.00 58.66 96 GLU A C 1
ATOM 782 O O . GLU A 1 96 ? 19.567 -6.905 -34.618 1.00 58.66 96 GLU A O 1
ATOM 787 N N . ILE A 1 97 ? 19.115 -8.568 -33.176 1.00 63.47 97 ILE A N 1
ATOM 788 C CA . ILE A 1 97 ? 19.412 -7.790 -31.978 1.00 63.47 97 ILE A CA 1
ATOM 789 C C . ILE A 1 97 ? 20.931 -7.648 -31.891 1.00 63.47 97 ILE A C 1
ATOM 791 O O . ILE A 1 97 ? 21.632 -8.606 -31.565 1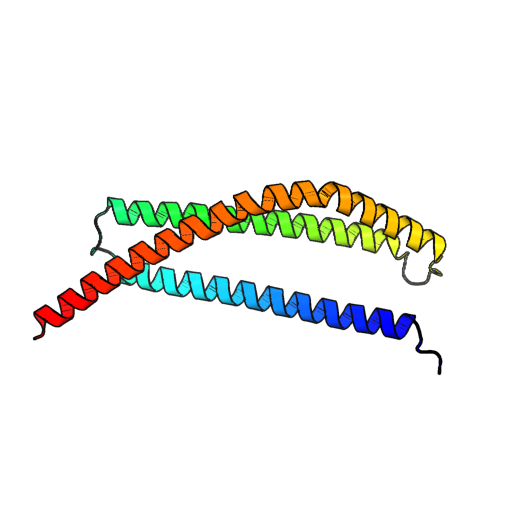.00 63.47 97 ILE A O 1
ATOM 795 N N . ASP A 1 98 ? 21.439 -6.447 -32.156 1.00 68.94 98 ASP A N 1
ATOM 796 C CA . ASP A 1 98 ? 22.827 -6.109 -31.860 1.00 68.94 98 ASP A CA 1
ATOM 797 C C . ASP A 1 98 ? 23.047 -6.177 -30.339 1.00 68.94 98 ASP A C 1
ATOM 799 O O . ASP A 1 98 ? 22.504 -5.380 -29.562 1.00 68.94 98 ASP A O 1
ATOM 803 N N . ALA A 1 99 ? 23.827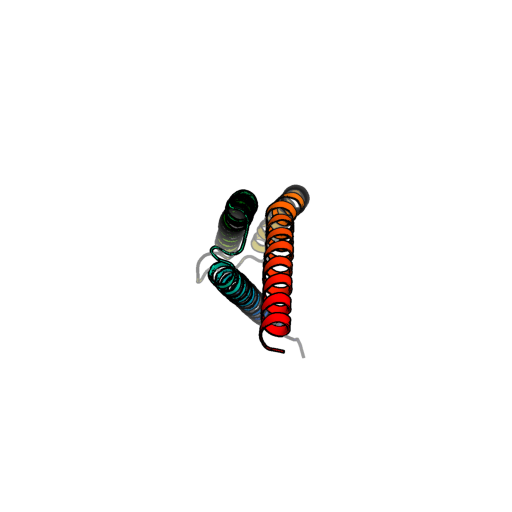 -7.172 -29.912 1.00 69.44 99 ALA A N 1
ATOM 804 C CA . ALA A 1 99 ? 24.104 -7.443 -28.510 1.00 69.44 99 ALA A CA 1
ATOM 805 C C . ALA A 1 99 ? 24.767 -6.244 -27.811 1.00 69.44 99 ALA A C 1
ATOM 807 O O . ALA A 1 99 ? 24.453 -5.973 -26.649 1.00 69.44 99 ALA A O 1
ATOM 808 N N . GLU A 1 100 ? 25.629 -5.485 -28.499 1.00 71.19 100 GLU A N 1
ATOM 809 C CA . GLU A 1 100 ? 26.273 -4.302 -27.916 1.00 71.19 100 GLU A CA 1
ATOM 810 C C . GLU A 1 100 ? 25.269 -3.167 -27.701 1.00 71.19 100 GLU A C 1
ATOM 812 O O . GLU A 1 100 ? 25.225 -2.570 -26.619 1.00 71.19 100 GLU A O 1
ATOM 817 N N . ALA A 1 101 ? 24.402 -2.910 -28.685 1.00 68.44 101 ALA A N 1
ATOM 818 C CA . ALA A 1 101 ? 23.343 -1.911 -28.570 1.00 68.44 101 ALA A CA 1
ATOM 819 C C . ALA A 1 101 ? 22.347 -2.264 -27.451 1.00 68.44 101 ALA A C 1
ATOM 821 O O . ALA A 1 101 ? 21.971 -1.403 -26.648 1.00 68.44 101 ALA A O 1
ATOM 822 N N . PHE A 1 102 ? 21.969 -3.540 -27.336 1.00 69.56 102 PHE A N 1
ATOM 823 C CA . PHE A 1 102 ? 21.101 -4.028 -26.267 1.00 69.56 102 PHE A CA 1
ATOM 824 C C . PHE A 1 102 ? 21.747 -3.871 -24.883 1.00 69.56 102 PHE A C 1
ATOM 826 O O . PHE A 1 102 ? 21.118 -3.341 -23.959 1.00 69.56 102 PHE A O 1
ATOM 833 N N . HIS A 1 103 ? 23.018 -4.260 -24.734 1.00 73.19 103 HIS A N 1
ATOM 834 C CA . HIS A 1 103 ? 23.761 -4.087 -23.486 1.00 73.19 103 HIS A CA 1
ATOM 835 C C . HIS A 1 103 ? 23.885 -2.613 -23.086 1.00 73.19 103 HIS A C 1
ATOM 837 O O . HIS A 1 103 ? 23.681 -2.288 -21.914 1.00 73.19 103 HIS A O 1
ATOM 843 N N . ALA A 1 104 ? 24.136 -1.712 -24.039 1.00 76.00 104 ALA A N 1
ATOM 844 C CA . ALA A 1 104 ? 24.224 -0.278 -23.780 1.00 76.00 104 ALA A CA 1
ATOM 845 C C . ALA A 1 104 ? 22.887 0.316 -23.292 1.00 76.00 104 ALA A C 1
ATOM 847 O O . ALA A 1 104 ? 22.865 1.115 -22.349 1.00 76.00 104 ALA A O 1
ATOM 848 N N . VAL A 1 105 ? 21.755 -0.089 -23.881 1.00 72.12 105 VAL A N 1
ATOM 849 C CA . VAL A 1 105 ? 20.422 0.356 -23.434 1.00 72.12 105 VAL A CA 1
ATOM 850 C C . VAL A 1 105 ? 20.065 -0.241 -22.069 1.00 72.12 105 VAL A C 1
ATOM 852 O O . VAL A 1 105 ? 19.519 0.459 -21.211 1.00 72.12 105 VAL A O 1
ATOM 855 N N . MET A 1 106 ? 20.409 -1.507 -21.826 1.00 75.25 106 MET A N 1
ATOM 856 C CA . MET A 1 106 ? 20.177 -2.157 -20.537 1.00 75.25 106 MET A CA 1
ATOM 857 C C . MET A 1 106 ? 21.007 -1.517 -19.416 1.00 75.25 106 MET A C 1
ATOM 859 O O . MET A 1 106 ? 20.467 -1.248 -18.343 1.00 75.25 106 MET A O 1
ATOM 863 N N . GLN A 1 107 ? 22.285 -1.207 -19.658 1.00 80.75 107 GLN A N 1
ATOM 864 C CA . GLN A 1 107 ? 23.140 -0.514 -18.688 1.00 80.75 107 GLN A CA 1
ATOM 865 C C . GLN A 1 107 ? 22.599 0.875 -18.345 1.00 80.75 107 GLN A C 1
ATOM 867 O O . GLN A 1 107 ? 22.459 1.194 -17.168 1.00 80.75 107 GLN A O 1
ATOM 872 N N . ARG A 1 108 ? 22.176 1.662 -19.344 1.00 79.44 108 ARG A N 1
ATOM 873 C CA . ARG A 1 108 ? 21.529 2.962 -19.093 1.00 79.44 108 ARG A CA 1
ATOM 874 C C . ARG A 1 108 ? 20.259 2.831 -18.256 1.00 79.44 108 ARG A C 1
ATOM 876 O O . ARG A 1 108 ? 20.039 3.624 -17.345 1.00 79.44 108 ARG A O 1
ATOM 883 N N . ASN A 1 109 ? 19.436 1.817 -18.524 1.00 78.38 109 ASN A N 1
ATOM 884 C CA . ASN A 1 109 ? 18.248 1.544 -17.714 1.00 78.38 109 ASN A CA 1
ATOM 885 C C . ASN A 1 109 ? 18.607 1.159 -16.269 1.00 78.38 109 ASN A C 1
ATOM 887 O O . ASN A 1 109 ? 17.912 1.576 -15.342 1.00 78.38 109 ASN A O 1
ATOM 891 N N . LEU A 1 110 ? 19.681 0.390 -16.064 1.00 80.75 110 LEU A N 1
ATOM 892 C CA . LEU A 1 110 ? 20.181 0.037 -14.73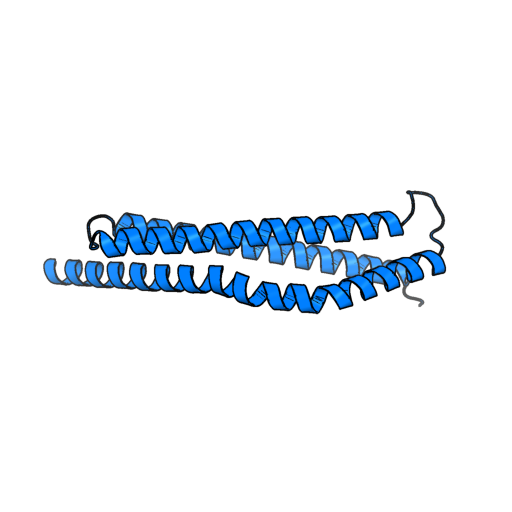3 1.00 80.75 110 LEU A CA 1
ATOM 893 C C . LEU A 1 110 ? 20.717 1.258 -13.978 1.00 80.75 110 LEU A C 1
ATOM 895 O O . LEU A 1 110 ? 20.425 1.404 -12.792 1.00 80.75 110 LEU A O 1
ATOM 899 N N . ASP A 1 111 ? 21.438 2.152 -14.648 1.00 84.81 111 ASP A N 1
ATOM 900 C CA . ASP A 1 111 ? 21.955 3.384 -14.045 1.00 84.81 111 ASP A CA 1
ATOM 901 C C . ASP A 1 111 ? 20.821 4.341 -13.651 1.00 84.81 111 ASP A C 1
ATOM 903 O O . ASP A 1 111 ? 20.800 4.873 -12.535 1.00 84.81 111 ASP A O 1
ATOM 907 N N . ASP A 1 112 ? 19.813 4.490 -14.513 1.00 81.62 112 ASP A N 1
ATOM 908 C CA . ASP A 1 112 ? 18.592 5.237 -14.208 1.00 81.62 112 ASP A CA 1
ATOM 909 C C . ASP A 1 112 ? 17.861 4.642 -12.996 1.00 81.62 112 ASP A C 1
ATOM 911 O O . ASP A 1 112 ? 17.474 5.363 -12.072 1.00 81.62 112 ASP A O 1
ATOM 915 N N . LEU A 1 113 ? 17.704 3.315 -12.958 1.00 80.94 113 LEU A N 1
ATOM 916 C CA . LEU A 1 113 ? 17.115 2.610 -11.821 1.00 80.94 113 LEU A CA 1
ATOM 917 C C . LEU A 1 113 ? 17.917 2.827 -10.541 1.00 80.94 113 LEU A C 1
ATOM 919 O O . LEU A 1 113 ? 17.328 3.061 -9.486 1.00 80.94 113 LEU A O 1
ATOM 923 N N . ARG A 1 114 ? 19.247 2.790 -10.619 1.00 82.94 114 ARG A N 1
ATOM 924 C CA . ARG A 1 114 ? 20.144 3.000 -9.478 1.00 82.94 114 ARG A CA 1
ATOM 925 C C . ARG A 1 114 ? 20.010 4.403 -8.898 1.00 82.94 114 ARG A C 1
ATOM 927 O O . ARG A 1 114 ? 20.041 4.554 -7.680 1.00 82.94 114 ARG A O 1
ATOM 934 N N . ASN A 1 115 ? 19.776 5.404 -9.742 1.00 85.44 115 ASN A N 1
ATOM 935 C CA . ASN A 1 115 ? 19.516 6.779 -9.314 1.00 85.44 115 ASN A CA 1
ATOM 936 C C . ASN A 1 115 ? 18.096 6.976 -8.753 1.00 85.44 115 ASN A C 1
ATOM 938 O O . ASN A 1 115 ? 17.873 7.829 -7.889 1.00 85.44 115 ASN A O 1
ATOM 942 N N . LEU A 1 116 ? 17.124 6.182 -9.209 1.00 81.81 116 LEU A N 1
ATOM 943 C CA . LEU A 1 116 ? 15.737 6.227 -8.733 1.00 81.81 116 LEU A CA 1
ATOM 944 C C . LEU A 1 116 ? 15.507 5.397 -7.463 1.00 81.81 116 LEU A C 1
ATOM 946 O O . LEU A 1 116 ? 14.645 5.750 -6.657 1.00 81.81 116 LEU A O 1
ATOM 950 N N . LEU A 1 117 ? 16.288 4.339 -7.248 1.00 81.00 117 LEU A N 1
ATOM 951 C CA . LEU A 1 117 ? 16.193 3.416 -6.113 1.00 81.00 117 LEU A CA 1
ATOM 952 C C . LEU A 1 117 ? 16.197 4.118 -4.743 1.00 81.00 117 LEU A C 1
ATOM 954 O O . LEU A 1 117 ? 15.325 3.808 -3.931 1.00 81.00 117 LEU A O 1
ATOM 958 N N . PRO A 1 118 ? 17.087 5.091 -4.457 1.00 85.31 118 PRO A N 1
ATOM 959 C CA . PRO A 1 118 ? 17.070 5.821 -3.192 1.00 85.31 118 PRO A CA 1
ATOM 960 C C . PRO A 1 118 ? 15.776 6.611 -2.986 1.00 85.31 118 PRO A C 1
ATOM 962 O O . PRO A 1 118 ? 15.235 6.623 -1.883 1.00 85.31 118 PRO A O 1
ATOM 965 N N . ARG A 1 119 ? 15.246 7.234 -4.049 1.00 83.06 119 ARG A N 1
ATOM 966 C CA . ARG A 1 119 ? 13.994 8.009 -3.999 1.00 83.06 119 ARG A CA 1
ATOM 967 C C . ARG A 1 119 ? 12.788 7.098 -3.794 1.00 83.06 119 ARG A C 1
ATOM 969 O O . ARG A 1 119 ? 11.929 7.401 -2.975 1.00 83.06 119 ARG A O 1
ATOM 976 N N . LEU A 1 120 ? 12.760 5.962 -4.488 1.00 82.75 120 LEU A N 1
ATOM 977 C CA . LEU A 1 120 ? 11.745 4.923 -4.313 1.00 82.75 120 LEU A CA 1
ATOM 978 C C . LEU A 1 120 ? 11.764 4.365 -2.893 1.00 82.75 120 LEU A C 1
ATOM 980 O O . LEU A 1 120 ? 10.720 4.277 -2.256 1.00 82.75 120 LEU A O 1
ATOM 984 N N . ARG A 1 121 ? 12.951 4.048 -2.370 1.00 82.12 121 ARG A N 1
ATOM 985 C CA . ARG A 1 121 ? 13.116 3.569 -0.996 1.00 82.12 121 ARG A CA 1
ATOM 986 C C . ARG A 1 121 ? 12.676 4.620 0.022 1.00 82.12 121 ARG A C 1
ATOM 988 O O . ARG A 1 121 ? 12.007 4.277 0.989 1.00 82.12 121 ARG A O 1
ATOM 995 N N . ALA A 1 122 ? 13.008 5.889 -0.208 1.00 85.75 122 ALA A N 1
ATOM 996 C CA . ALA A 1 122 ? 12.574 6.988 0.648 1.00 85.75 122 ALA A CA 1
ATOM 997 C C . ALA A 1 122 ? 11.048 7.181 0.623 1.00 85.75 122 ALA A C 1
A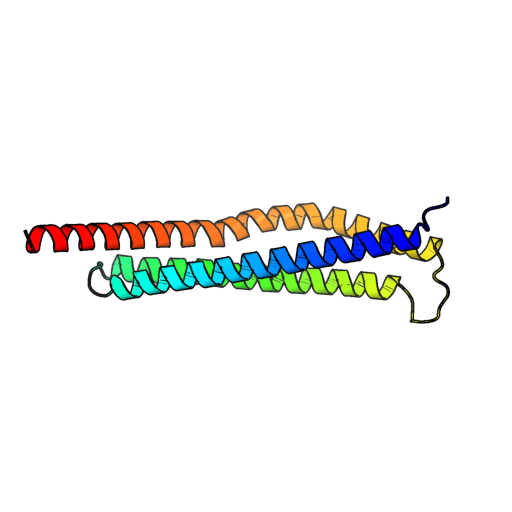TOM 999 O O . ALA A 1 122 ? 10.469 7.456 1.666 1.00 85.75 122 ALA A O 1
ATOM 1000 N N . ALA A 1 123 ? 10.395 6.993 -0.529 1.00 85.31 123 ALA A N 1
ATOM 1001 C CA . ALA A 1 123 ? 8.937 7.060 -0.665 1.00 85.31 123 ALA A CA 1
ATOM 1002 C C . ALA A 1 123 ? 8.215 5.808 -0.128 1.00 85.31 123 ALA A C 1
ATOM 1004 O O . ALA A 1 123 ? 7.054 5.887 0.269 1.00 85.31 123 ALA A O 1
ATOM 1005 N N . TRP A 1 124 ? 8.897 4.661 -0.078 1.00 87.56 124 TRP A N 1
ATOM 1006 C CA . TRP A 1 124 ? 8.331 3.397 0.391 1.00 87.56 124 TRP A CA 1
ATOM 1007 C C . TRP A 1 124 ? 7.970 3.431 1.878 1.00 87.56 124 TRP A C 1
ATOM 1009 O O . TRP A 1 124 ? 6.862 3.054 2.244 1.00 87.56 124 TRP A O 1
ATOM 1019 N N . TYR A 1 125 ? 8.862 3.931 2.737 1.00 87.75 125 TYR A N 1
ATOM 1020 C CA . TYR A 1 125 ? 8.607 4.009 4.181 1.00 87.75 125 TYR A CA 1
ATOM 1021 C C . TYR A 1 125 ? 7.348 4.812 4.559 1.00 87.75 125 TYR A C 1
ATOM 1023 O O . TYR A 1 125 ? 6.510 4.263 5.275 1.00 87.75 125 TYR A O 1
ATOM 1031 N N . PRO A 1 126 ? 7.156 6.066 4.101 1.00 88.81 126 PRO A N 1
ATOM 1032 C CA . PRO A 1 126 ? 5.959 6.831 4.434 1.00 88.81 126 PRO A CA 1
ATOM 1033 C C . PRO A 1 126 ? 4.695 6.217 3.825 1.00 88.81 126 PRO A C 1
ATOM 1035 O O . PRO A 1 126 ? 3.654 6.230 4.478 1.00 88.81 126 PRO A O 1
ATOM 1038 N N . ALA A 1 127 ? 4.775 5.624 2.628 1.00 86.50 127 ALA A N 1
ATOM 1039 C CA . ALA A 1 127 ? 3.641 4.920 2.034 1.00 86.50 127 ALA A CA 1
ATOM 1040 C C . ALA A 1 127 ? 3.230 3.703 2.874 1.00 86.50 127 ALA A C 1
ATOM 1042 O O . ALA A 1 127 ? 2.061 3.557 3.223 1.00 86.50 127 ALA A O 1
ATOM 1043 N N . MET A 1 128 ? 4.191 2.863 3.271 1.00 89.19 128 MET A N 1
ATOM 1044 C CA . MET A 1 128 ? 3.922 1.716 4.141 1.00 89.19 128 MET A CA 1
ATOM 1045 C C . MET A 1 128 ? 3.390 2.154 5.501 1.00 89.19 128 MET A C 1
ATOM 1047 O O . MET A 1 128 ? 2.441 1.558 5.998 1.00 89.19 128 MET A O 1
ATOM 1051 N N . PHE A 1 129 ? 3.937 3.221 6.082 1.00 91.00 129 PHE A N 1
ATOM 1052 C CA . PHE A 1 129 ? 3.432 3.770 7.336 1.00 91.00 129 PHE A CA 1
ATOM 1053 C C . PHE A 1 129 ? 1.972 4.231 7.202 1.00 91.00 129 PHE A C 1
ATOM 1055 O O . PHE A 1 129 ? 1.140 3.857 8.025 1.00 91.00 129 PHE A O 1
ATOM 1062 N N . GLY A 1 130 ? 1.638 4.964 6.135 1.00 88.31 130 GLY A N 1
ATOM 1063 C CA . GLY A 1 130 ? 0.278 5.439 5.857 1.00 88.31 130 GLY A CA 1
ATOM 1064 C C . GLY A 1 130 ? -0.734 4.334 5.534 1.00 88.31 130 GLY A C 1
ATOM 1065 O O . GLY A 1 130 ? -1.931 4.539 5.705 1.00 88.31 130 GLY A O 1
ATOM 1066 N N . ILE A 1 131 ? -0.278 3.148 5.122 1.00 90.19 131 ILE A N 1
ATOM 1067 C CA . ILE A 1 131 ? -1.145 1.988 4.865 1.00 90.19 131 ILE A CA 1
ATOM 1068 C C . ILE A 1 131 ? -1.283 1.125 6.124 1.00 90.19 131 ILE A C 1
ATOM 1070 O O . ILE A 1 131 ? -2.402 0.846 6.562 1.00 90.19 131 ILE A O 1
ATOM 1074 N N . VAL A 1 132 ? -0.150 0.714 6.704 1.00 90.94 132 VAL A N 1
ATOM 1075 C CA . VAL A 1 132 ? -0.057 -0.314 7.752 1.00 90.94 132 VAL A CA 1
ATOM 1076 C C . VAL A 1 132 ? -0.467 0.220 9.121 1.00 90.94 132 VAL A C 1
ATOM 1078 O O . VAL A 1 132 ? -1.151 -0.477 9.865 1.00 90.94 132 VAL A O 1
ATOM 1081 N N . VAL A 1 133 ? -0.087 1.448 9.479 1.00 93.94 133 VAL A N 1
ATOM 1082 C CA . VAL A 1 133 ? -0.418 1.974 10.813 1.00 93.94 133 VAL A CA 1
ATOM 1083 C C . VAL A 1 133 ? -1.921 2.204 10.964 1.00 93.94 133 VAL A C 1
ATOM 1085 O O . VAL A 1 133 ? -2.491 1.690 11.929 1.00 93.94 133 VAL A O 1
ATOM 1088 N N . PRO A 1 134 ? -2.614 2.881 10.027 1.00 92.75 134 PRO A N 1
ATOM 1089 C CA . PRO A 1 134 ? -4.046 3.097 10.179 1.00 92.75 134 PRO A CA 1
ATOM 1090 C C . PRO A 1 134 ? -4.850 1.796 10.129 1.00 92.75 134 PRO A C 1
ATOM 1092 O O . PRO A 1 134 ? -5.792 1.648 10.905 1.00 92.75 134 PRO A O 1
ATOM 1095 N N . ILE A 1 135 ? -4.459 0.827 9.287 1.00 92.38 135 ILE A N 1
ATOM 1096 C CA . ILE A 1 135 ? -5.163 -0.461 9.221 1.00 92.38 135 ILE A CA 1
ATOM 1097 C C . ILE A 1 135 ? -4.948 -1.289 10.492 1.00 92.38 135 ILE A C 1
ATOM 1099 O O . ILE A 1 135 ? -5.903 -1.861 11.006 1.00 92.38 135 ILE A O 1
ATOM 1103 N N . ALA A 1 136 ? -3.732 -1.314 11.048 1.00 93.00 136 ALA A N 1
ATOM 1104 C CA . ALA A 1 136 ? -3.447 -2.035 12.288 1.00 93.00 136 ALA A CA 1
ATOM 1105 C C . ALA A 1 136 ? -4.211 -1.436 13.477 1.00 93.00 136 ALA A C 1
ATOM 1107 O O . ALA A 1 136 ? -4.776 -2.175 14.284 1.00 93.00 136 ALA A O 1
ATOM 1108 N N . LEU A 1 137 ? -4.285 -0.103 13.557 1.00 93.81 137 LEU A N 1
ATOM 1109 C CA . LEU A 1 137 ? -5.086 0.586 14.569 1.00 93.81 137 LEU A CA 1
ATOM 1110 C C . LEU A 1 137 ? -6.578 0.288 14.404 1.00 93.81 137 LE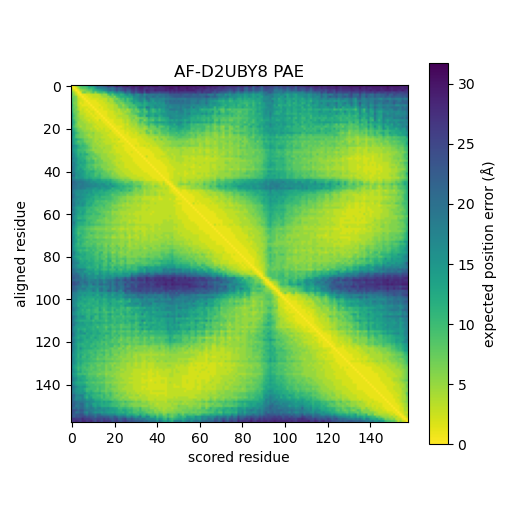U A C 1
ATOM 1112 O O . LEU A 1 137 ? -7.245 -0.025 15.388 1.00 93.81 137 LEU A O 1
ATOM 1116 N N . ALA A 1 138 ? -7.096 0.327 13.173 1.00 91.69 138 ALA A N 1
ATOM 1117 C CA . ALA A 1 138 ? -8.488 -0.012 12.896 1.00 91.69 138 ALA A CA 1
ATOM 1118 C C . ALA A 1 138 ? -8.821 -1.449 13.330 1.00 91.69 138 ALA A C 1
ATOM 1120 O O . ALA A 1 138 ? -9.811 -1.668 14.027 1.00 91.69 138 ALA A O 1
ATOM 1121 N N . TRP A 1 139 ? -7.952 -2.409 13.003 1.00 93.25 139 TRP A N 1
ATOM 1122 C CA . TRP A 1 139 ? -8.067 -3.795 13.454 1.00 93.25 139 TRP A CA 1
ATOM 1123 C C . TRP A 1 139 ? -8.066 -3.923 14.974 1.00 93.25 139 TRP A C 1
ATOM 1125 O O . TRP A 1 139 ? -8.931 -4.602 15.524 1.00 93.25 139 TRP A O 1
ATOM 1135 N N . ALA A 1 140 ? -7.131 -3.263 15.659 1.00 93.62 140 ALA A N 1
ATOM 1136 C CA . ALA A 1 140 ? -7.034 -3.322 17.113 1.00 93.62 140 ALA A CA 1
ATOM 1137 C C . ALA A 1 140 ? -8.316 -2.814 17.789 1.00 93.62 140 ALA A C 1
ATOM 1139 O O . ALA A 1 140 ? -8.830 -3.464 18.700 1.00 93.62 140 ALA A O 1
ATOM 1140 N N . VAL A 1 141 ? -8.869 -1.694 17.312 1.00 91.75 141 VAL A N 1
ATOM 1141 C CA . VAL A 1 141 ? -10.107 -1.124 17.862 1.00 91.75 141 VAL A CA 1
ATOM 1142 C C . VAL A 1 141 ? -11.308 -2.027 17.576 1.00 91.75 141 VAL A C 1
ATOM 1144 O O . VAL A 1 141 ? -12.083 -2.304 18.491 1.00 91.75 141 VAL A O 1
ATOM 1147 N N . LEU A 1 142 ? -11.453 -2.530 16.346 1.00 91.19 142 LEU A N 1
ATOM 1148 C CA . LEU A 1 142 ? -12.565 -3.412 15.973 1.00 91.19 142 LEU A CA 1
ATOM 1149 C C . LEU A 1 142 ? -12.540 -4.736 16.743 1.00 91.19 142 LEU A C 1
ATOM 1151 O O . LEU A 1 142 ? -13.578 -5.177 17.233 1.00 91.19 142 LEU A O 1
ATOM 1155 N N . LEU A 1 143 ? -11.365 -5.351 16.893 1.00 93.00 143 LEU A N 1
ATOM 1156 C CA . LEU A 1 143 ? -11.207 -6.586 17.662 1.00 93.00 143 LEU A CA 1
ATOM 1157 C C . LEU A 1 143 ? -11.478 -6.366 19.149 1.00 93.00 143 LEU A C 1
ATOM 1159 O O . LEU A 1 143 ? -12.161 -7.182 19.763 1.00 93.00 143 LEU A O 1
ATOM 1163 N N . ALA A 1 144 ? -10.994 -5.261 19.725 1.00 90.56 144 ALA A N 1
ATOM 1164 C CA . ALA A 1 144 ? -11.278 -4.922 21.115 1.00 90.56 144 ALA A CA 1
ATOM 1165 C C . ALA A 1 144 ? -12.782 -4.701 21.342 1.00 90.56 144 ALA A C 1
ATOM 1167 O O . ALA A 1 144 ? -13.349 -5.260 22.280 1.00 90.56 144 ALA A O 1
ATOM 1168 N N . ALA A 1 145 ? -13.446 -3.947 20.459 1.00 88.88 145 ALA A N 1
ATOM 1169 C CA . ALA A 1 145 ? -14.887 -3.715 20.530 1.00 88.88 145 ALA A CA 1
ATOM 1170 C C . ALA A 1 145 ? -15.684 -5.022 20.410 1.00 88.88 145 ALA A C 1
ATOM 1172 O O . ALA A 1 145 ? -16.596 -5.265 21.199 1.00 88.88 145 ALA A O 1
ATOM 1173 N N . PHE A 1 146 ? -15.306 -5.888 19.466 1.00 89.62 146 PHE A N 1
ATOM 1174 C CA . PHE A 1 146 ? -15.924 -7.198 19.292 1.00 89.62 146 PHE A CA 1
ATOM 1175 C C . PHE A 1 146 ? -15.722 -8.105 20.515 1.00 89.62 146 PHE A C 1
ATOM 1177 O O . PHE A 1 146 ? -16.675 -8.729 20.971 1.00 89.62 146 PHE A O 1
ATOM 1184 N N . ALA A 1 147 ? -14.512 -8.156 21.080 1.00 90.31 147 ALA A N 1
ATOM 1185 C CA . ALA A 1 147 ? -14.213 -8.977 22.252 1.00 90.31 147 ALA A CA 1
ATOM 1186 C C . ALA A 1 147 ? -15.006 -8.528 23.489 1.00 90.31 147 ALA A C 1
ATOM 1188 O O . ALA A 1 147 ? -15.579 -9.365 24.184 1.00 90.31 147 ALA A O 1
ATOM 1189 N N . ILE A 1 148 ? -15.084 -7.217 23.743 1.00 88.38 148 ILE A N 1
ATOM 1190 C CA . ILE A 1 148 ? -15.870 -6.657 24.855 1.00 88.38 148 ILE A CA 1
ATOM 1191 C C . ILE A 1 148 ? -17.347 -7.034 24.710 1.00 88.38 148 ILE A C 1
ATOM 1193 O O . ILE A 1 148 ? -17.983 -7.451 25.680 1.00 88.38 148 ILE A O 1
ATOM 1197 N N . ASP A 1 149 ? -17.889 -6.909 23.501 1.00 83.75 149 ASP A N 1
ATOM 1198 C CA . ASP A 1 149 ? -19.282 -7.245 23.224 1.00 83.75 149 ASP A CA 1
ATOM 1199 C C . ASP A 1 149 ? -19.556 -8.748 23.374 1.00 83.75 149 ASP A C 1
ATOM 1201 O O . ASP A 1 149 ? -20.509 -9.149 24.041 1.00 83.75 149 ASP A O 1
ATOM 1205 N N . PHE A 1 150 ? -18.673 -9.590 22.841 1.00 87.62 150 PHE A N 1
ATOM 1206 C CA . PHE A 1 150 ? -18.770 -11.041 22.965 1.00 87.62 150 PHE A CA 1
ATOM 1207 C C . PHE A 1 150 ? -18.759 -11.495 24.432 1.00 87.62 150 PHE A C 1
ATOM 1209 O O . PHE A 1 150 ? -19.595 -12.300 24.843 1.00 87.62 150 PHE A O 1
ATOM 1216 N N . ILE A 1 151 ? -17.865 -10.922 25.243 1.00 89.81 151 ILE A N 1
ATOM 1217 C CA . ILE A 1 151 ? -17.794 -11.185 26.683 1.00 89.81 151 ILE A CA 1
ATOM 1218 C C . ILE A 1 151 ? -19.099 -10.767 27.374 1.00 89.81 151 ILE A C 1
ATOM 1220 O O . ILE A 1 151 ? -19.643 -11.527 28.175 1.00 89.81 151 ILE A O 1
ATOM 1224 N N . ARG A 1 152 ? -19.642 -9.587 27.044 1.00 85.00 152 ARG A N 1
ATOM 1225 C CA . ARG A 1 152 ? -20.912 -9.108 27.612 1.00 85.00 152 ARG A CA 1
ATOM 1226 C C . ARG A 1 152 ? -22.072 -10.060 27.304 1.00 85.00 152 ARG A C 1
ATOM 1228 O O . ARG A 1 152 ? -22.871 -10.320 28.199 1.00 85.00 152 ARG A O 1
ATOM 1235 N N . ILE A 1 153 ? -22.154 -10.587 26.083 1.00 86.00 153 ILE A N 1
ATOM 1236 C CA . I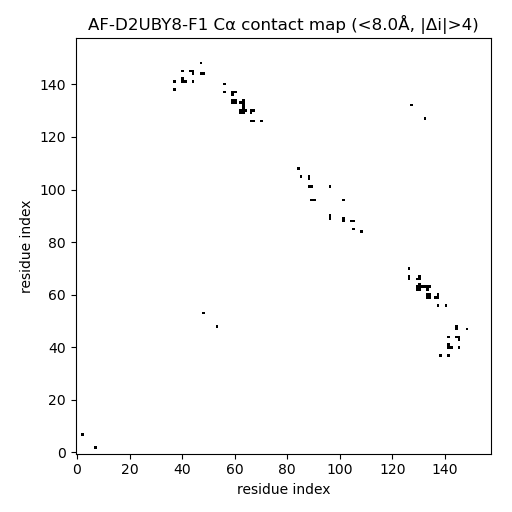LE A 1 153 ? -23.206 -11.534 25.678 1.00 86.00 153 ILE A CA 1
ATOM 1237 C C . ILE A 1 153 ? -23.124 -12.830 26.497 1.00 86.00 153 ILE A C 1
ATOM 1239 O O . ILE A 1 153 ? -24.149 -13.320 26.971 1.00 86.00 153 ILE A O 1
ATOM 1243 N N . ILE A 1 154 ? -21.915 -13.361 26.713 1.00 87.44 154 ILE A N 1
ATOM 1244 C CA . ILE A 1 154 ? -21.707 -14.579 27.513 1.00 87.44 154 ILE A CA 1
ATOM 1245 C C . ILE A 1 154 ? -22.180 -14.375 28.956 1.00 87.44 154 ILE A C 1
ATOM 1247 O O . ILE A 1 154 ? -22.917 -15.202 29.482 1.00 87.44 154 ILE A O 1
ATOM 1251 N N . TYR A 1 155 ? -21.823 -13.255 29.588 1.00 85.50 155 TYR A N 1
ATOM 1252 C CA . TYR A 1 155 ? -22.223 -12.987 30.975 1.00 85.50 155 TYR A CA 1
ATOM 1253 C C . TYR A 1 155 ? -23.716 -12.684 31.159 1.00 85.50 155 TYR A C 1
ATOM 1255 O O . TYR A 1 155 ? -24.204 -12.752 32.279 1.00 85.50 155 TYR A O 1
ATOM 1263 N N . GLN A 1 156 ? -24.444 -12.330 30.098 1.00 77.12 156 GLN A N 1
ATOM 1264 C CA . GLN A 1 156 ? -25.898 -12.124 30.155 1.00 77.12 156 GLN A CA 1
ATOM 1265 C C . GLN A 1 156 ? -26.703 -13.406 29.908 1.00 77.12 156 GLN A C 1
ATOM 1267 O O . GLN A 1 156 ? -27.911 -13.413 30.131 1.00 77.12 156 GLN A O 1
ATOM 1272 N N . THR A 1 157 ? -26.059 -14.464 29.411 1.00 69.19 157 THR A N 1
ATOM 1273 C CA . THR A 1 157 ? -26.699 -15.748 29.081 1.00 69.19 157 THR A CA 1
ATOM 1274 C C . THR A 1 157 ? -26.376 -16.868 30.073 1.00 69.19 157 THR A C 1
ATOM 1276 O O . THR A 1 157 ? -26.982 -17.935 29.977 1.00 69.19 157 THR A O 1
ATOM 1279 N N . ALA A 1 158 ? -25.464 -16.621 31.019 1.00 57.84 158 ALA A N 1
ATOM 1280 C CA . ALA A 1 158 ? -25.133 -17.487 32.153 1.00 57.84 158 ALA A CA 1
ATOM 1281 C C . ALA A 1 158 ? -25.885 -17.051 33.418 1.00 57.84 158 ALA A C 1
ATOM 1283 O O . ALA A 1 158 ? -26.298 -17.951 34.182 1.00 57.84 158 ALA A O 1
#

Solvent-accessible surface area (backbone atoms only — not comparable to full-atom values): 8643 Å² total; per-residue (Å²): 136,79,77,56,67,64,60,56,51,50,51,51,49,49,53,50,50,52,52,51,51,50,51,50,54,50,52,54,51,50,51,53,51,51,52,51,55,47,52,51,51,49,63,75,42,60,91,75,54,59,70,68,58,55,54,48,40,53,51,26,46,50,46,13,53,51,41,45,51,54,48,50,52,50,52,47,55,52,51,51,54,52,51,52,55,51,56,70,48,65,60,61,96,88,59,86,75,54,63,66,63,37,49,54,50,49,50,52,52,50,52,53,46,60,69,43,44,61,57,52,55,62,51,43,55,59,48,48,47,44,26,52,51,31,44,50,51,37,48,52,52,48,50,50,55,47,50,56,50,54,53,53,55,53,68,73,75,108

Secondary structure (DSSP, 8-state):
----HHHHHHHHHHHHHHHHHHHHHHHHHHHHHHHHHHHHHHHHTTTTS-HHHHHHHHHHHHHHHHHHHHHHHHHHHHHHHHHHHHHTTS-STTS---HHHHHHHHHHHHHHHHHHHHHHHHHHHHHHHHHHHHHHHHHHHHHHHHHHHHHHHHHHH-

Mean predicted aligned error: 9.21 Å